Protein AF-A0A7S0TI27-F1 (afdb_monomer)

pLDDT: mean 73.6, std 23.83, range [26.62, 98.56]

Sequence (151 aa):
LWSSGNKSPTYAQQSPVTPSSSVTPSPTPPFLPFSPSEIVDGKVVEVKEYPKDTPDHEIRFVGGVFVVDSPMMGEYRADVSCGEFYQDLRRTMKAIGTASVNSTATKRLMLLEAKFKMYLLLNEEKEYLAQKINPHRDFYNVRKVDTHIHH

Radius of gyration: 28.88 Å; Cα contacts (8 Å, |Δi|>4): 55; chains: 1; bounding box: 53×48×88 Å

Solvent-accessible surface area (backbone atoms only — not comparable to full-atom values): 10263 Å² total; per-residue (Å²): 136,89,82,86,78,87,74,76,82,80,74,80,80,75,75,86,80,78,85,83,89,74,90,71,81,75,80,78,74,80,83,70,80,84,62,96,60,78,67,64,88,89,41,86,73,73,91,81,77,72,84,90,82,52,97,71,48,52,78,44,79,57,96,86,39,71,31,42,36,29,92,88,77,44,78,45,61,72,92,72,50,74,70,54,52,53,51,52,49,52,52,51,51,53,51,66,68,32,65,70,52,48,56,52,50,52,54,52,51,52,50,52,51,52,53,49,53,52,48,45,78,76,37,49,68,59,53,53,54,57,49,64,77,40,72,74,71,36,90,79,67,50,91,80,80,86,91,80,83,88,133

Secondary structure (DSSP, 8-state):
-------------PPPPP-------PPPPP-----SS--BTTB--------S--TT-EEEEETTEEEEEETTTEEE--SS-HHHHHHHHHHHHHHHT-HHHHHHHHHHHHHHHHHHHHHHHHHHHHHHHHHHH-TTSSTTTS----S----

InterPro domains:
  IPR006329 AMP deaminase [PF19326] (82-151)
  IPR006329 AMP deaminase [PTHR11359] (47-151)
  IPR032466 Metal-dependent hydrolase [SSF51556] (76-151)

Nearest PDB structures (foldseek):
  6u8t-assembly2_C  TM=3.606E-01  e=8.172E+00  Pasteurella multocida subsp. multocida str. Pm70
  6u8t-assembly1_B  TM=2.826E-01  e=8.717E+00  Pasteurella multocida subsp. multocida str. Pm70

Structure (mmCIF, N/CA/C/O backbone):
data_AF-A0A7S0TI27-F1
#
_entry.id   AF-A0A7S0TI27-F1
#
loop_
_atom_site.group_PDB
_atom_site.id
_atom_site.type_symbol
_atom_site.label_atom_id
_atom_site.label_alt_id
_atom_site.label_comp_id
_atom_site.label_asym_id
_atom_site.label_entity_id
_atom_site.label_seq_id
_atom_site.pdbx_PDB_ins_code
_atom_site.Cartn_x
_atom_site.Cartn_y
_atom_site.Cartn_z
_atom_site.occupancy
_atom_site.B_iso_or_equiv
_atom_site.auth_seq_id
_atom_site.auth_comp_id
_atom_site.auth_asym_id
_atom_site.auth_atom_id
_atom_site.pdbx_PDB_model_num
ATOM 1 N N . LEU A 1 1 ? -11.038 -18.419 54.299 1.00 38.88 1 LEU A N 1
ATOM 2 C CA . LEU A 1 1 ? -10.096 -17.529 55.009 1.00 38.88 1 LEU A CA 1
ATOM 3 C C . LEU A 1 1 ? -9.133 -16.938 53.992 1.00 38.88 1 LEU A C 1
ATOM 5 O O . LEU A 1 1 ? -8.588 -17.657 53.171 1.00 38.88 1 LEU A O 1
ATOM 9 N N . TRP A 1 2 ? -9.085 -15.616 54.021 1.00 26.62 2 TRP A N 1
ATOM 10 C CA . TRP A 1 2 ? -8.441 -14.635 53.150 1.00 26.62 2 TRP A CA 1
ATOM 11 C C . TRP A 1 2 ? -6.926 -14.851 52.949 1.00 26.62 2 TRP A C 1
ATOM 13 O O . TRP A 1 2 ? -6.226 -15.085 53.927 1.00 26.62 2 TRP A O 1
ATOM 23 N N . SER A 1 3 ? -6.408 -14.668 51.727 1.00 33.84 3 SER A N 1
ATOM 24 C CA . SER A 1 3 ? -5.254 -13.775 51.499 1.00 33.84 3 SER A CA 1
ATOM 25 C C . SER A 1 3 ? -5.140 -13.348 50.037 1.00 33.84 3 SER A C 1
ATOM 27 O O . SER A 1 3 ? -4.559 -14.023 49.192 1.00 33.84 3 SER A O 1
ATOM 29 N N . SER A 1 4 ? -5.745 -12.196 49.760 1.00 43.34 4 SER A N 1
ATOM 30 C CA . SER A 1 4 ? -5.563 -11.378 48.567 1.00 43.34 4 SER A CA 1
ATOM 31 C C . SER A 1 4 ? -4.159 -10.761 48.547 1.00 43.34 4 SER A C 1
ATOM 33 O O . SER A 1 4 ? -3.859 -9.872 49.344 1.00 43.34 4 SER A O 1
ATOM 35 N N . GLY A 1 5 ? -3.318 -11.186 47.607 1.00 32.84 5 GLY A N 1
ATOM 36 C CA . GLY A 1 5 ? -2.089 -10.485 47.246 1.00 32.84 5 GLY A CA 1
ATOM 37 C C . GLY A 1 5 ? -2.306 -9.667 45.978 1.00 32.84 5 GLY A C 1
ATOM 38 O O . GLY A 1 5 ? -2.086 -10.175 44.882 1.00 32.84 5 GLY A O 1
ATOM 39 N N . ASN A 1 6 ? -2.743 -8.414 46.126 1.00 38.03 6 ASN A N 1
ATOM 40 C CA . ASN A 1 6 ? -2.720 -7.418 45.054 1.00 38.03 6 ASN A CA 1
ATOM 41 C C . ASN A 1 6 ? -1.280 -7.275 44.541 1.00 38.03 6 ASN A C 1
ATOM 43 O O . ASN A 1 6 ? -0.430 -6.714 45.231 1.00 38.03 6 ASN A O 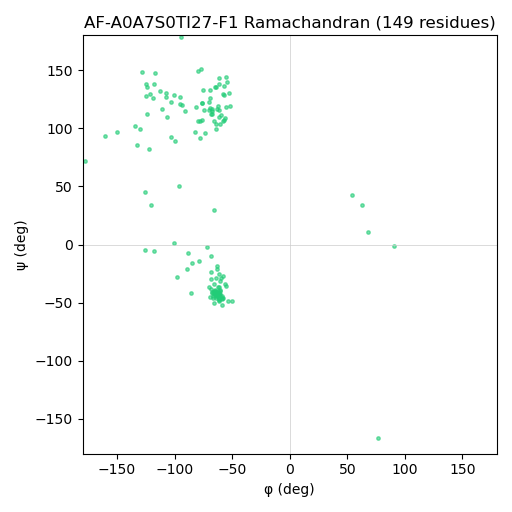1
ATOM 47 N N . LYS A 1 7 ? -1.001 -7.758 43.330 1.00 38.94 7 LYS A N 1
ATOM 48 C CA . LYS A 1 7 ? 0.183 -7.345 42.576 1.00 38.94 7 LYS A CA 1
ATOM 49 C C . LYS A 1 7 ? -0.273 -6.375 41.498 1.00 38.94 7 LYS A C 1
ATOM 51 O O . LYS A 1 7 ? -0.694 -6.780 40.421 1.00 38.94 7 LYS A O 1
ATOM 56 N N . SER A 1 8 ? -0.226 -5.090 41.829 1.00 39.22 8 SER A N 1
ATOM 57 C CA . SER A 1 8 ? -0.299 -4.009 40.850 1.00 39.22 8 SER A CA 1
ATOM 58 C C . SER A 1 8 ? 0.837 -4.188 39.832 1.00 39.22 8 SER A C 1
ATOM 60 O O . SER A 1 8 ? 1.961 -4.478 40.253 1.00 39.22 8 SER A O 1
ATOM 62 N N . PRO A 1 9 ? 0.607 -4.027 38.520 1.00 40.06 9 PRO A N 1
ATOM 63 C CA . PRO A 1 9 ? 1.698 -4.034 37.560 1.00 40.06 9 PRO A CA 1
ATOM 64 C C . PRO A 1 9 ? 2.522 -2.756 37.744 1.00 40.06 9 PRO A C 1
ATOM 66 O O . PRO A 1 9 ? 2.029 -1.642 37.571 1.00 40.06 9 PRO A O 1
ATOM 69 N N . THR A 1 10 ? 3.782 -2.918 38.139 1.00 35.75 10 THR A N 1
ATOM 70 C CA . THR A 1 10 ? 4.756 -1.833 38.246 1.00 35.75 10 THR A CA 1
ATOM 71 C C . THR A 1 10 ? 5.034 -1.291 36.845 1.00 35.75 10 THR A C 1
ATOM 73 O O . THR A 1 10 ? 5.697 -1.942 36.041 1.00 35.75 10 THR A O 1
ATOM 76 N N . TYR A 1 11 ? 4.510 -0.107 36.528 1.00 35.16 11 TYR A N 1
ATOM 77 C CA . TYR A 1 11 ? 4.901 0.633 35.331 1.00 35.16 11 TYR A CA 1
ATOM 78 C C . TYR A 1 11 ? 6.356 1.073 35.519 1.00 35.16 11 TYR A C 1
ATOM 80 O O . TYR A 1 11 ? 6.660 1.830 36.444 1.00 35.16 11 TYR A O 1
ATOM 88 N N . ALA A 1 12 ? 7.269 0.565 34.691 1.00 40.12 12 ALA A N 1
ATOM 89 C CA . ALA A 1 12 ? 8.645 1.039 34.674 1.00 40.12 12 ALA A CA 1
ATOM 90 C C . ALA A 1 12 ? 8.631 2.529 34.302 1.00 40.12 12 ALA A C 1
ATOM 92 O O . ALA A 1 12 ? 8.304 2.894 33.172 1.00 40.12 12 ALA A O 1
ATOM 93 N N . GLN A 1 13 ? 8.938 3.397 35.267 1.00 34.19 13 GLN A N 1
ATOM 94 C CA . GLN A 1 13 ? 9.154 4.815 35.014 1.00 34.19 13 GLN A CA 1
ATOM 95 C C . GLN A 1 13 ? 10.381 4.954 34.106 1.00 34.19 13 GLN A C 1
ATOM 97 O O . GLN A 1 13 ? 11.513 4.778 34.548 1.00 34.19 13 GLN A O 1
ATOM 102 N N . GLN A 1 14 ? 10.154 5.234 32.823 1.00 38.12 14 GLN A N 1
ATOM 103 C CA . GLN A 1 14 ? 11.207 5.715 31.936 1.00 38.12 14 GLN A CA 1
ATOM 104 C C . GLN A 1 14 ? 11.565 7.141 32.362 1.00 38.12 14 GLN A C 1
ATOM 106 O O . GLN A 1 14 ? 10.698 8.014 32.432 1.00 38.12 14 GLN A O 1
ATOM 111 N N . SER A 1 15 ? 12.838 7.360 32.679 1.00 35.22 15 SER A N 1
ATOM 112 C CA . SER A 1 15 ? 13.399 8.678 32.969 1.00 35.22 15 SER A CA 1
ATOM 113 C C . SER A 1 15 ? 13.142 9.648 31.805 1.00 35.22 15 SER A C 1
ATOM 115 O O . SER A 1 15 ? 13.207 9.229 30.646 1.00 35.22 15 SER A O 1
ATOM 117 N N . PRO A 1 16 ? 12.884 10.943 32.065 1.00 36.94 16 PRO A N 1
ATOM 118 C CA . PRO A 1 16 ? 12.649 11.914 31.005 1.00 36.94 16 PRO A CA 1
ATOM 119 C C . PRO A 1 16 ? 13.935 12.134 30.198 1.00 36.94 16 PRO A C 1
ATOM 121 O O . PRO A 1 16 ? 14.940 12.612 30.722 1.00 36.94 16 PRO A O 1
ATOM 124 N N . VAL A 1 17 ? 13.899 11.785 28.913 1.00 46.94 17 VAL A N 1
ATOM 125 C CA . VAL A 1 17 ? 14.938 12.145 27.943 1.00 46.94 17 VAL A CA 1
ATOM 126 C C . VAL A 1 17 ? 14.876 13.650 27.682 1.00 46.94 17 VAL A C 1
ATOM 128 O O . VAL A 1 17 ? 13.869 14.179 27.215 1.00 46.94 17 VAL A O 1
ATOM 131 N N . THR A 1 18 ? 15.956 14.352 28.015 1.00 40.28 18 THR A N 1
ATOM 132 C CA . THR A 1 18 ? 16.166 15.762 27.679 1.00 40.28 18 THR A CA 1
ATOM 133 C C . THR A 1 18 ? 16.265 15.940 26.157 1.00 40.28 18 THR A C 1
ATOM 135 O O . THR A 1 18 ? 16.969 15.171 25.499 1.00 40.28 18 THR A O 1
ATOM 138 N N . PRO A 1 19 ? 15.610 16.951 25.556 1.00 35.69 19 PRO A N 1
ATOM 139 C CA . PRO A 1 19 ? 15.746 17.212 24.131 1.00 35.69 19 PRO A CA 1
ATOM 140 C C . PRO A 1 19 ? 17.050 17.980 23.879 1.00 35.69 19 PRO A C 1
ATOM 142 O O . PRO A 1 19 ? 17.141 19.171 24.172 1.00 35.69 19 PRO A O 1
ATOM 145 N N . SER A 1 20 ? 18.075 17.320 23.332 1.00 35.91 20 SER A N 1
ATOM 146 C CA . SER A 1 20 ? 19.238 18.032 22.794 1.00 35.91 20 SER A CA 1
ATOM 147 C C . SER A 1 20 ? 18.868 18.656 21.448 1.00 35.91 20 SER A C 1
ATOM 149 O O . SER A 1 20 ? 18.701 17.974 20.436 1.00 35.91 20 SER A O 1
ATOM 151 N N . SER A 1 21 ? 18.720 19.972 21.447 1.00 42.38 21 SER A N 1
ATOM 152 C CA . SER A 1 21 ? 18.501 20.808 20.275 1.00 42.38 21 SER A CA 1
ATOM 153 C C . SER A 1 21 ? 19.805 21.041 19.503 1.00 42.38 21 SER A C 1
ATOM 155 O O . SER A 1 21 ? 20.620 21.850 19.939 1.00 42.38 21 SER A O 1
ATOM 157 N N . SER A 1 22 ? 19.962 20.383 18.350 1.00 38.38 22 SER A N 1
ATOM 158 C CA . SER A 1 22 ? 20.713 20.878 17.176 1.00 38.38 22 SER A CA 1
ATOM 159 C C . SER A 1 22 ? 20.645 19.871 16.014 1.00 38.38 22 SER A C 1
ATOM 161 O O . SER A 1 22 ? 21.620 19.209 15.672 1.00 38.38 22 SER A O 1
ATOM 163 N N . VAL A 1 23 ? 19.479 19.744 15.370 1.00 41.47 23 VAL A N 1
ATOM 164 C CA . VAL A 1 23 ? 19.390 19.040 14.078 1.00 41.47 23 VAL A CA 1
ATOM 165 C C . VAL A 1 23 ? 19.911 19.985 12.998 1.00 41.47 23 VAL A C 1
ATOM 167 O O . VAL A 1 23 ? 19.172 20.806 12.459 1.00 41.47 23 VAL A O 1
ATOM 170 N N . THR A 1 24 ? 21.205 19.911 12.704 1.00 41.53 24 THR A N 1
ATOM 171 C CA . THR A 1 24 ? 21.745 20.422 11.444 1.00 41.53 24 THR A CA 1
ATOM 172 C C . THR A 1 24 ? 21.249 19.513 10.313 1.00 41.53 24 THR A C 1
ATOM 174 O O . THR A 1 24 ? 21.414 18.294 10.402 1.00 41.53 24 THR A O 1
ATOM 177 N N . PRO A 1 25 ? 20.615 20.041 9.250 1.00 39.28 25 PRO A N 1
ATOM 178 C CA . PRO A 1 25 ? 20.245 19.213 8.114 1.00 39.28 25 PRO A CA 1
ATOM 179 C C . PRO A 1 25 ? 21.526 18.755 7.411 1.00 39.28 25 PRO A C 1
ATOM 181 O O . PRO A 1 25 ? 22.262 19.561 6.842 1.00 39.28 25 PRO A O 1
ATOM 184 N N . SER A 1 26 ? 21.799 17.452 7.491 1.00 44.19 26 SER A N 1
ATOM 185 C CA . SER A 1 26 ? 22.808 16.786 6.667 1.00 44.19 26 SER A CA 1
ATOM 186 C C . SER A 1 26 ? 22.533 17.115 5.192 1.00 44.19 26 SER A C 1
ATOM 188 O O . SER A 1 26 ? 21.378 16.995 4.768 1.00 44.19 26 SER A O 1
ATOM 190 N N . PRO A 1 27 ? 23.530 17.561 4.407 1.00 44.78 27 PRO A N 1
ATOM 191 C CA . PRO A 1 27 ? 23.318 17.866 3.003 1.00 44.78 27 PRO A CA 1
ATOM 192 C C . PRO A 1 27 ? 22.929 16.582 2.271 1.00 44.78 27 PRO A C 1
ATOM 194 O O . PRO A 1 27 ? 23.703 15.627 2.211 1.00 44.78 27 PRO A O 1
ATOM 197 N N . THR A 1 28 ? 21.715 16.557 1.721 1.00 48.69 28 THR A N 1
ATOM 198 C CA . THR A 1 28 ? 21.247 15.468 0.866 1.00 48.69 28 THR A CA 1
ATOM 199 C C . THR A 1 28 ? 22.241 15.313 -0.287 1.00 48.69 28 THR A C 1
ATOM 201 O O . THR A 1 28 ? 22.427 16.275 -1.041 1.00 48.69 28 THR A O 1
ATOM 204 N N . PRO A 1 29 ? 22.915 14.159 -0.438 1.00 43.81 29 PRO A N 1
ATOM 205 C CA . PRO A 1 29 ? 23.834 13.975 -1.547 1.00 43.81 29 PRO A CA 1
ATOM 206 C C . PRO A 1 29 ? 23.055 14.081 -2.867 1.00 43.81 29 PRO A C 1
ATOM 208 O O . PRO A 1 29 ? 21.892 13.663 -2.927 1.00 43.81 29 PRO A O 1
ATOM 211 N N . PRO A 1 30 ? 23.648 14.663 -3.925 1.00 45.97 30 PRO A N 1
ATOM 212 C CA . PRO A 1 30 ? 22.989 14.748 -5.218 1.00 45.97 30 PRO A CA 1
ATOM 213 C C . PRO A 1 30 ? 22.644 13.337 -5.701 1.00 45.97 30 PRO A C 1
ATOM 215 O O . PRO A 1 30 ? 23.495 12.447 -5.700 1.00 45.97 30 PRO A O 1
ATOM 218 N N . PHE A 1 31 ? 21.387 13.137 -6.104 1.00 49.00 31 PHE A N 1
ATOM 219 C CA . PHE A 1 31 ? 20.941 11.898 -6.732 1.00 49.00 31 PHE A CA 1
ATOM 220 C C . PHE A 1 31 ? 21.743 11.686 -8.017 1.00 49.00 31 PHE A C 1
ATOM 222 O O . PHE A 1 31 ? 21.501 12.346 -9.029 1.00 49.00 31 PHE A O 1
ATOM 229 N N . LEU A 1 32 ? 22.708 10.769 -7.973 1.00 45.47 32 LEU A N 1
ATOM 230 C CA . LEU A 1 32 ? 23.315 10.245 -9.185 1.00 45.47 32 LEU A CA 1
ATOM 231 C C . LEU A 1 32 ? 22.256 9.397 -9.905 1.00 45.47 32 LEU A C 1
ATOM 233 O O . LEU A 1 32 ? 21.583 8.591 -9.254 1.00 45.47 32 LEU A O 1
ATOM 237 N N . PRO A 1 33 ? 22.067 9.558 -11.226 1.00 41.19 33 PRO A N 1
ATOM 238 C CA . PRO A 1 33 ? 21.262 8.617 -11.984 1.00 41.19 33 PRO A CA 1
ATOM 239 C C . PRO A 1 33 ? 21.952 7.256 -11.884 1.00 41.19 33 PRO A C 1
ATOM 241 O O . PRO A 1 33 ? 23.107 7.119 -12.288 1.00 41.19 33 PRO A O 1
ATOM 244 N N . PHE A 1 34 ? 21.274 6.258 -11.318 1.00 39.56 34 PHE A N 1
ATOM 245 C CA . PHE A 1 34 ? 21.740 4.879 -11.394 1.00 39.56 34 PHE A CA 1
ATOM 246 C C . PHE A 1 34 ? 21.887 4.518 -12.879 1.00 39.56 34 PHE A C 1
ATOM 248 O O . PHE A 1 34 ? 20.895 4.400 -13.599 1.00 39.56 34 PHE A O 1
ATOM 255 N N . SER A 1 35 ? 23.134 4.427 -13.349 1.00 41.28 35 SER A N 1
ATOM 256 C CA . SER A 1 35 ? 23.458 3.848 -14.652 1.00 41.28 35 SER A CA 1
ATOM 257 C C . SER A 1 35 ? 23.003 2.381 -14.638 1.00 41.28 35 SER A C 1
ATOM 259 O O . SER A 1 35 ? 23.257 1.724 -13.628 1.00 41.28 35 SER A O 1
ATOM 261 N N . PRO A 1 36 ? 22.379 1.836 -15.705 1.00 43.38 36 PRO A N 1
ATOM 262 C CA . PRO A 1 36 ? 21.924 0.435 -15.797 1.00 43.38 36 PRO A CA 1
ATOM 263 C C . PRO A 1 36 ? 23.031 -0.638 -15.791 1.00 43.38 36 PRO A C 1
ATOM 265 O O . PRO A 1 36 ? 22.896 -1.700 -16.389 1.00 43.38 36 PRO A O 1
ATOM 268 N N . SER A 1 37 ? 24.146 -0.365 -15.135 1.00 42.25 37 SER A N 1
ATOM 269 C CA . SER A 1 37 ? 25.287 -1.246 -14.980 1.00 42.25 37 SER A CA 1
ATOM 270 C C . SER A 1 37 ? 25.615 -1.259 -13.495 1.00 42.25 37 SER A C 1
ATOM 272 O O . SER A 1 37 ? 26.220 -0.308 -12.995 1.00 42.25 37 SER A O 1
ATOM 274 N N . GLU A 1 38 ? 25.177 -2.293 -12.780 1.00 42.66 38 GLU A N 1
ATOM 275 C CA . GLU A 1 38 ? 25.681 -2.562 -11.436 1.00 42.66 38 GLU A CA 1
ATOM 276 C C . GLU A 1 38 ? 27.201 -2.731 -11.528 1.00 42.66 38 GLU A C 1
ATOM 278 O O . GLU A 1 38 ? 27.719 -3.706 -12.071 1.00 42.66 38 GLU A O 1
ATOM 283 N N . ILE A 1 39 ? 27.925 -1.716 -11.059 1.00 42.12 39 ILE A N 1
ATOM 284 C CA . ILE A 1 39 ? 29.367 -1.778 -10.870 1.00 42.12 39 ILE A CA 1
ATOM 285 C C . ILE A 1 39 ? 29.582 -2.474 -9.529 1.00 42.12 39 ILE A C 1
ATOM 287 O O . ILE A 1 39 ? 29.526 -1.835 -8.480 1.00 42.12 39 ILE A O 1
ATOM 291 N N . VAL A 1 40 ? 29.837 -3.778 -9.569 1.00 47.50 40 VAL A N 1
ATOM 292 C CA . VAL A 1 40 ? 30.534 -4.474 -8.484 1.00 47.50 40 VAL A CA 1
ATOM 293 C C . VAL A 1 40 ? 32.023 -4.429 -8.844 1.00 47.50 40 VAL A C 1
ATOM 295 O O . VAL A 1 40 ? 32.429 -4.924 -9.893 1.00 47.50 40 VAL A O 1
ATOM 298 N N . ASP A 1 41 ? 32.825 -3.732 -8.036 1.00 42.25 41 ASP A N 1
ATOM 299 C CA . ASP A 1 41 ? 34.292 -3.636 -8.150 1.00 42.25 41 ASP A CA 1
ATOM 300 C C . ASP A 1 41 ? 34.861 -3.189 -9.513 1.00 42.25 41 ASP A C 1
ATOM 302 O O . ASP A 1 41 ? 35.860 -3.713 -10.007 1.00 42.25 41 ASP A O 1
ATOM 306 N N . GLY A 1 42 ? 34.251 -2.183 -10.148 1.00 47.66 42 GLY A N 1
ATOM 307 C CA . GLY A 1 42 ? 34.854 -1.495 -11.301 1.00 47.66 42 GLY A CA 1
ATOM 308 C C . GLY A 1 42 ? 34.978 -2.331 -12.581 1.00 47.66 42 GLY A C 1
ATOM 309 O O . GLY A 1 42 ? 35.622 -1.887 -13.533 1.00 47.66 42 GLY A O 1
ATOM 310 N N . LYS A 1 43 ? 34.360 -3.515 -12.642 1.00 40.72 43 LYS A N 1
ATOM 311 C CA . LYS A 1 43 ? 34.307 -4.354 -13.843 1.00 40.72 43 LYS A CA 1
ATOM 312 C C . LYS A 1 43 ? 32.883 -4.432 -14.377 1.00 40.72 43 LYS A C 1
ATOM 314 O O . LYS A 1 43 ? 31.945 -4.700 -13.637 1.00 40.72 43 LYS A O 1
ATOM 319 N N . VAL A 1 44 ? 32.743 -4.224 -15.687 1.00 44.19 44 VAL A N 1
ATOM 320 C CA . VAL A 1 44 ? 31.516 -4.535 -16.429 1.00 44.19 44 VAL A CA 1
ATOM 321 C C . VAL A 1 44 ? 31.263 -6.031 -16.263 1.00 44.19 44 VAL A C 1
ATOM 323 O O . VAL A 1 44 ? 32.047 -6.847 -16.750 1.00 44.19 44 VAL A O 1
ATOM 326 N N . VAL A 1 45 ? 30.211 -6.391 -15.531 1.00 47.66 45 VAL A N 1
ATOM 327 C CA . VAL A 1 45 ? 29.783 -7.783 -15.409 1.00 47.66 45 VAL A CA 1
ATOM 328 C C . VAL A 1 45 ? 29.126 -8.168 -16.733 1.00 47.66 45 VAL A C 1
ATOM 330 O O . VAL A 1 45 ? 27.958 -7.879 -16.977 1.00 47.66 45 VAL A O 1
ATOM 333 N N . GLU A 1 46 ? 29.894 -8.798 -17.623 1.00 49.81 46 GLU A N 1
ATOM 334 C CA . GLU A 1 46 ? 29.309 -9.665 -18.645 1.00 49.81 46 GLU A CA 1
ATOM 335 C C . GLU A 1 46 ? 28.585 -10.793 -17.909 1.00 49.81 46 GLU A C 1
ATOM 337 O O . GLU A 1 46 ? 29.215 -11.594 -17.214 1.00 49.81 46 GLU A O 1
ATOM 342 N N . VAL A 1 47 ? 27.261 -10.859 -18.043 1.00 52.88 47 VAL A N 1
ATOM 343 C CA . VAL A 1 47 ? 26.486 -12.005 -17.566 1.00 52.88 47 VAL A CA 1
ATOM 344 C C . VAL A 1 47 ? 26.936 -13.223 -18.372 1.00 52.88 47 VAL A C 1
ATOM 346 O O . VAL A 1 47 ? 26.546 -13.405 -19.523 1.00 52.88 47 VAL A O 1
ATOM 349 N N . LYS A 1 48 ? 27.817 -14.031 -17.779 1.00 52.50 48 LYS A N 1
ATOM 350 C CA . LYS A 1 48 ? 28.427 -15.203 -18.417 1.00 52.50 48 LYS A CA 1
ATOM 351 C C . LYS A 1 48 ? 28.137 -16.500 -17.667 1.00 52.50 48 LYS A C 1
ATOM 353 O O . LYS A 1 48 ? 28.961 -17.404 -17.663 1.00 52.50 48 LYS A O 1
ATOM 358 N N . GLU A 1 49 ? 26.958 -16.616 -17.067 1.00 57.34 49 GLU A N 1
ATOM 359 C CA . GLU A 1 49 ? 26.378 -17.926 -16.768 1.00 57.34 49 GLU A CA 1
ATOM 360 C C . GLU A 1 49 ? 24.907 -17.940 -17.171 1.00 57.34 49 GLU A C 1
ATOM 362 O O . GLU A 1 49 ? 24.034 -17.384 -16.510 1.00 57.34 49 GLU A O 1
ATOM 367 N N . TYR A 1 50 ? 24.673 -18.569 -18.317 1.00 56.78 50 TYR A N 1
ATOM 368 C CA . TYR A 1 50 ? 23.359 -18.933 -18.818 1.00 56.78 50 TYR A CA 1
ATOM 369 C C . TYR A 1 50 ? 22.896 -20.210 -18.095 1.00 56.78 50 TYR A C 1
ATOM 371 O O . TYR A 1 50 ? 23.748 -21.034 -17.739 1.00 56.78 50 TYR A O 1
ATOM 379 N N . PRO A 1 51 ? 21.583 -20.420 -17.884 1.00 61.81 51 PRO A N 1
ATOM 380 C CA . PRO A 1 51 ? 21.067 -21.718 -17.460 1.00 61.81 51 PRO A CA 1
ATOM 381 C C . PRO A 1 51 ? 21.598 -22.788 -18.423 1.00 61.81 51 PRO A C 1
ATOM 383 O O . PRO A 1 51 ? 21.377 -22.698 -19.627 1.00 61.81 51 PRO A O 1
ATOM 386 N N . LYS A 1 52 ? 22.366 -23.758 -17.916 1.00 57.66 52 LYS A N 1
ATOM 387 C CA . LYS A 1 52 ? 23.157 -24.687 -18.749 1.00 57.66 52 LYS A CA 1
ATOM 388 C C . LYS A 1 52 ? 22.308 -25.727 -19.505 1.00 57.66 52 LYS A C 1
ATOM 390 O O . LYS A 1 52 ? 22.860 -26.466 -20.310 1.00 57.66 52 LYS A O 1
ATOM 395 N N . ASP A 1 53 ? 20.985 -25.731 -19.318 1.00 60.84 53 ASP A N 1
ATOM 396 C CA . ASP A 1 53 ? 20.099 -26.835 -19.707 1.00 60.84 53 ASP A CA 1
ATOM 397 C C . ASP A 1 53 ? 18.921 -26.414 -20.615 1.00 60.84 53 ASP A C 1
ATOM 399 O O . ASP A 1 53 ? 17.787 -26.843 -20.407 1.00 60.84 53 ASP A O 1
ATOM 403 N N . THR A 1 54 ? 19.152 -25.594 -21.648 1.00 61.25 54 THR A N 1
ATOM 404 C CA . THR A 1 54 ? 18.154 -25.387 -22.723 1.00 61.25 54 THR A CA 1
ATOM 405 C C . THR A 1 54 ? 18.794 -25.485 -24.112 1.00 61.25 54 THR A C 1
ATOM 407 O O . THR A 1 54 ? 19.159 -24.455 -24.676 1.00 61.25 54 THR A O 1
ATOM 410 N N . PRO A 1 55 ? 18.935 -26.696 -24.690 1.00 65.06 55 PRO A N 1
ATOM 411 C CA . PRO A 1 55 ? 19.597 -26.887 -25.986 1.00 65.06 55 PRO A CA 1
ATOM 412 C C . PRO A 1 55 ? 18.872 -26.199 -27.154 1.00 65.06 55 PRO A C 1
ATOM 414 O O . PRO A 1 55 ? 19.501 -25.902 -28.164 1.00 65.06 55 PRO A O 1
ATOM 417 N N . ASP A 1 56 ? 17.578 -25.907 -26.994 1.00 70.94 56 ASP A N 1
ATOM 418 C CA . ASP A 1 56 ? 16.729 -25.379 -28.066 1.00 70.94 56 ASP A CA 1
ATOM 419 C C . ASP A 1 56 ? 16.504 -23.860 -27.999 1.00 70.94 56 ASP A C 1
ATOM 421 O O . ASP A 1 56 ? 15.744 -23.339 -28.805 1.00 70.94 56 ASP A O 1
ATOM 425 N N . HIS A 1 57 ? 17.093 -23.140 -27.038 1.00 74.75 57 HIS A N 1
ATOM 426 C CA . HIS A 1 57 ? 16.823 -21.708 -26.842 1.00 74.75 57 HIS A CA 1
ATOM 427 C C . HIS A 1 57 ? 18.112 -20.891 -26.879 1.00 74.75 57 HIS A C 1
ATOM 429 O O . HIS A 1 57 ? 19.049 -21.169 -26.128 1.00 74.75 57 HIS A O 1
ATOM 435 N N . GLU A 1 58 ? 18.145 -19.848 -27.710 1.00 78.62 58 GLU A N 1
ATOM 436 C CA . GLU A 1 58 ? 19.244 -18.884 -27.729 1.00 78.62 58 GLU A CA 1
ATOM 437 C C . GLU A 1 58 ? 18.894 -17.704 -26.817 1.00 78.62 58 GLU A C 1
ATOM 439 O O . GLU A 1 58 ? 17.900 -17.010 -27.019 1.00 78.62 58 GLU A O 1
ATOM 444 N N . ILE A 1 59 ? 19.710 -17.465 -25.791 1.00 80.50 59 ILE A N 1
ATOM 445 C CA . ILE A 1 59 ? 19.518 -16.347 -24.864 1.00 80.50 59 ILE A CA 1
ATOM 446 C C . ILE A 1 59 ? 20.524 -15.254 -25.217 1.00 80.50 59 ILE A C 1
ATOM 448 O O . ILE A 1 59 ? 21.733 -15.473 -25.176 1.00 80.50 59 ILE A O 1
ATOM 452 N N . ARG A 1 60 ? 20.028 -14.053 -25.514 1.00 81.88 60 ARG A N 1
ATOM 453 C CA . ARG A 1 60 ? 20.842 -12.864 -25.794 1.00 81.88 60 ARG A CA 1
ATOM 454 C C . ARG A 1 60 ? 20.578 -11.789 -24.754 1.00 81.88 60 ARG A C 1
ATOM 456 O O . ARG A 1 60 ? 19.461 -11.636 -24.268 1.00 81.88 60 ARG A O 1
ATOM 463 N N . PHE A 1 61 ? 21.598 -11.003 -24.437 1.00 79.88 61 PHE A N 1
ATOM 464 C CA . PHE A 1 61 ? 21.461 -9.848 -23.557 1.00 79.88 61 PHE A CA 1
ATOM 465 C C . PHE A 1 61 ? 21.545 -8.565 -24.379 1.00 79.88 61 PHE A C 1
ATOM 467 O O . PHE A 1 61 ? 22.603 -8.219 -24.902 1.00 79.88 61 PHE A O 1
ATOM 474 N N . VAL A 1 62 ? 20.419 -7.863 -24.520 1.00 81.00 62 VAL A N 1
ATOM 475 C CA . VAL A 1 62 ? 20.314 -6.674 -25.374 1.00 81.00 62 VAL A CA 1
ATOM 476 C C . VAL A 1 62 ? 19.811 -5.505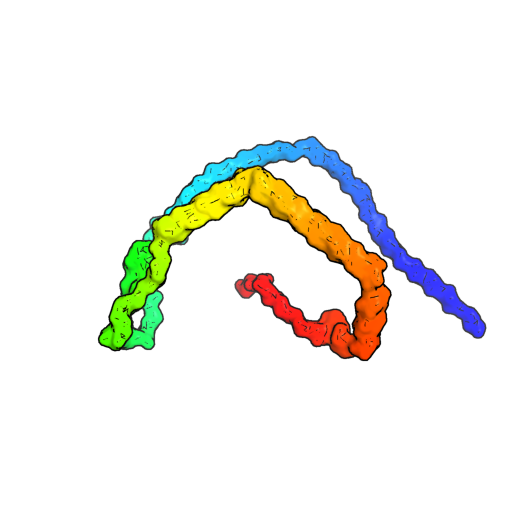 -24.539 1.00 81.00 62 VAL A C 1
ATOM 478 O O . VAL A 1 62 ? 18.669 -5.484 -24.087 1.00 81.00 62 VAL A O 1
ATOM 481 N N . GLY A 1 63 ? 20.673 -4.506 -24.330 1.00 74.38 63 GLY A N 1
ATOM 482 C CA . GLY A 1 63 ? 20.294 -3.259 -23.659 1.00 74.38 63 GLY A CA 1
ATOM 483 C C . GLY A 1 63 ? 19.838 -3.429 -22.206 1.00 74.38 63 GLY A C 1
ATOM 484 O O . GLY A 1 63 ? 18.946 -2.704 -21.771 1.00 74.38 63 GLY A O 1
ATOM 485 N N . GLY A 1 64 ? 20.416 -4.382 -21.467 1.00 76.00 64 GLY A N 1
ATOM 486 C CA . GLY A 1 64 ? 20.064 -4.622 -20.062 1.00 76.00 64 GLY A CA 1
ATOM 487 C C . GLY A 1 64 ? 18.944 -5.646 -19.844 1.00 76.00 64 GLY A C 1
ATOM 488 O O . GLY A 1 64 ? 18.588 -5.912 -18.700 1.00 76.00 64 GLY A O 1
ATOM 489 N N . VAL A 1 65 ? 18.373 -6.207 -20.915 1.00 82.44 65 VAL A N 1
ATOM 490 C CA . VAL A 1 65 ? 17.232 -7.131 -20.865 1.00 82.44 65 VAL A CA 1
ATOM 491 C C . VAL A 1 65 ? 17.590 -8.432 -21.579 1.00 82.44 65 VAL A C 1
ATOM 493 O O . VAL A 1 65 ? 18.209 -8.415 -22.646 1.00 82.44 65 VAL A O 1
ATOM 496 N N . PHE A 1 66 ? 17.195 -9.561 -20.992 1.00 82.88 66 PHE A N 1
ATOM 497 C CA . PHE A 1 66 ? 17.317 -10.861 -21.643 1.00 82.88 66 PHE A CA 1
ATOM 498 C C . PHE A 1 66 ? 16.245 -11.028 -22.715 1.00 82.88 66 PHE A C 1
ATOM 500 O O . PHE A 1 66 ? 15.064 -10.762 -22.489 1.00 82.88 66 PHE A O 1
ATOM 507 N N . VAL A 1 67 ? 16.682 -11.488 -23.877 1.00 83.88 67 VAL A N 1
ATOM 508 C CA . VAL A 1 67 ? 15.849 -11.826 -25.023 1.00 83.88 67 VAL A CA 1
ATOM 509 C C . VAL A 1 67 ? 16.067 -13.304 -25.302 1.00 83.88 67 VAL A C 1
ATOM 511 O O . VAL A 1 67 ? 17.212 -13.741 -25.416 1.00 83.88 67 VAL A O 1
ATOM 514 N N . VAL A 1 68 ? 14.983 -14.071 -25.353 1.00 85.88 68 VAL A N 1
ATOM 515 C CA . VAL A 1 68 ? 15.029 -15.523 -25.546 1.00 85.88 68 VAL A CA 1
ATOM 516 C C . VAL A 1 68 ? 14.469 -15.826 -26.923 1.00 85.88 68 VAL A C 1
ATOM 518 O O . VAL A 1 68 ? 13.301 -15.557 -27.173 1.00 85.88 68 VAL A O 1
ATOM 521 N N . ASP A 1 69 ? 15.285 -16.377 -27.808 1.00 82.00 69 ASP A N 1
ATOM 522 C CA . ASP A 1 69 ? 14.845 -16.855 -29.112 1.00 82.00 69 ASP A CA 1
ATOM 523 C C . ASP A 1 69 ? 14.549 -18.356 -29.035 1.00 82.00 69 ASP A C 1
ATOM 525 O O . ASP A 1 69 ? 15.370 -19.144 -28.552 1.00 82.00 69 ASP A O 1
ATOM 529 N N . SER A 1 70 ? 13.350 -18.745 -29.464 1.00 82.06 70 SER A N 1
ATOM 530 C CA . SER A 1 70 ? 12.908 -20.135 -29.521 1.00 82.06 70 SER A CA 1
ATOM 531 C C . SER A 1 70 ? 12.531 -20.490 -30.958 1.00 82.06 70 SER A C 1
ATOM 533 O O . SER A 1 70 ? 11.674 -19.822 -31.543 1.00 82.06 70 SER A O 1
ATOM 535 N N . PRO A 1 71 ? 13.042 -21.594 -31.525 1.00 76.94 71 PRO A N 1
ATOM 536 C CA . PRO A 1 71 ? 12.728 -22.002 -32.890 1.00 76.94 71 PRO A CA 1
ATOM 537 C C . PRO A 1 71 ? 11.241 -22.338 -33.086 1.00 76.94 71 PRO A C 1
ATOM 539 O O . PRO A 1 71 ? 10.769 -22.355 -34.220 1.00 76.94 71 PRO A O 1
ATOM 542 N N . MET A 1 72 ? 10.488 -22.598 -32.006 1.00 74.44 72 MET A N 1
ATOM 543 C CA . MET A 1 72 ? 9.050 -22.895 -32.071 1.00 74.44 72 MET A CA 1
ATOM 544 C C . MET A 1 72 ? 8.142 -21.692 -31.782 1.00 74.44 72 MET A C 1
ATOM 546 O O . MET A 1 72 ? 7.008 -21.674 -32.253 1.00 74.44 72 MET A O 1
ATOM 550 N N . MET A 1 73 ? 8.605 -20.718 -30.992 1.00 73.69 73 MET A N 1
ATOM 551 C CA . MET A 1 73 ? 7.782 -19.606 -30.479 1.00 73.69 73 MET A CA 1
ATOM 552 C C . MET A 1 73 ? 8.259 -18.222 -30.949 1.00 73.69 73 MET A C 1
ATOM 554 O O . MET A 1 73 ? 7.570 -17.232 -30.711 1.00 73.69 73 MET A O 1
ATOM 558 N N . GLY A 1 74 ? 9.394 -18.152 -31.649 1.00 79.38 74 GLY A N 1
ATOM 559 C CA . GLY A 1 74 ? 10.030 -16.910 -32.077 1.00 79.38 74 GLY A CA 1
ATOM 560 C C . GLY A 1 74 ? 10.763 -16.186 -30.947 1.00 79.38 74 GLY A C 1
ATOM 561 O O . GLY A 1 74 ? 11.001 -16.738 -29.870 1.00 79.38 74 GLY A O 1
ATOM 562 N N . GLU A 1 75 ? 11.114 -14.927 -31.208 1.00 81.38 75 GLU A N 1
ATOM 563 C CA . GLU A 1 75 ? 11.815 -14.062 -30.262 1.00 81.38 75 GLU A CA 1
ATOM 564 C C . GLU A 1 75 ? 10.866 -13.586 -29.151 1.00 81.38 75 GLU A C 1
ATOM 566 O O . GLU A 1 75 ? 9.919 -12.835 -29.391 1.00 81.38 75 GLU A O 1
ATOM 571 N N . TYR A 1 76 ? 11.147 -13.989 -27.914 1.00 82.31 76 TYR A N 1
ATOM 572 C CA . TYR A 1 76 ? 10.497 -13.472 -26.719 1.00 82.31 76 TYR A CA 1
ATOM 573 C C . TYR A 1 76 ? 11.328 -12.347 -26.105 1.00 82.31 76 TYR A C 1
ATOM 575 O O . TYR A 1 76 ? 12.477 -12.531 -25.684 1.00 82.31 76 TYR A O 1
ATOM 583 N N . ARG A 1 77 ? 10.713 -11.170 -26.003 1.00 78.81 77 ARG A N 1
ATOM 584 C CA . ARG A 1 77 ? 11.286 -9.973 -25.390 1.00 78.81 77 ARG A CA 1
ATOM 585 C C . ARG A 1 77 ? 10.314 -9.424 -24.353 1.00 78.81 77 ARG A C 1
ATOM 587 O O . ARG A 1 77 ? 9.107 -9.525 -24.527 1.00 78.81 77 ARG A O 1
ATOM 594 N N . ALA A 1 78 ? 10.838 -8.807 -23.294 1.00 78.38 78 ALA A N 1
ATOM 595 C CA . ALA A 1 78 ? 10.003 -8.026 -22.389 1.00 78.38 78 ALA A CA 1
ATOM 596 C C . ALA A 1 78 ? 9.264 -6.919 -23.164 1.00 78.38 78 ALA A C 1
ATOM 598 O O . ALA A 1 78 ? 9.899 -6.142 -23.881 1.00 78.38 78 ALA A O 1
ATOM 599 N N . ASP A 1 79 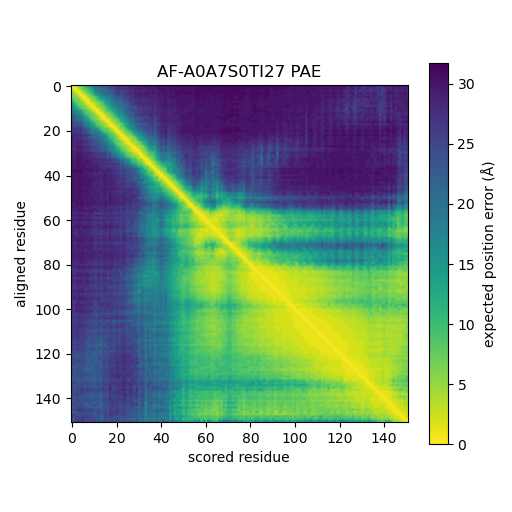? 7.946 -6.837 -22.981 1.00 77.88 79 ASP A N 1
ATOM 600 C CA . ASP A 1 79 ? 7.077 -5.924 -23.735 1.00 77.88 79 ASP A CA 1
ATOM 601 C C . ASP A 1 79 ? 7.415 -4.440 -23.527 1.00 77.88 79 ASP A C 1
ATOM 603 O O . ASP A 1 79 ? 7.139 -3.610 -24.389 1.00 77.88 79 ASP A O 1
ATOM 607 N N . VAL A 1 80 ? 8.017 -4.094 -22.385 1.00 83.44 80 VAL A N 1
ATOM 608 C CA . VAL A 1 80 ? 8.297 -2.707 -21.999 1.00 83.44 80 VAL A CA 1
ATOM 609 C C . VAL A 1 80 ? 9.786 -2.415 -22.105 1.00 83.44 80 VAL A C 1
ATOM 611 O O . VAL A 1 80 ? 10.625 -3.099 -21.512 1.00 83.44 80 VAL A O 1
ATOM 614 N N . SER A 1 81 ? 10.125 -1.348 -22.826 1.00 85.75 81 SER A N 1
ATOM 615 C CA . SER A 1 81 ? 11.504 -0.883 -22.912 1.00 85.75 81 SER A CA 1
ATOM 616 C C . SER A 1 81 ? 11.932 -0.123 -21.650 1.00 85.75 81 SER A C 1
ATOM 618 O O . SER A 1 81 ? 11.150 0.568 -20.995 1.00 85.75 81 SER A O 1
ATOM 620 N N . CYS A 1 82 ? 13.230 -0.169 -21.345 1.00 85.75 82 CYS A N 1
ATOM 621 C CA . CYS A 1 82 ? 13.822 0.600 -20.246 1.00 85.75 82 CYS A CA 1
ATOM 622 C C . CYS A 1 82 ? 13.542 2.118 -20.374 1.00 85.75 82 CYS A C 1
ATOM 624 O O . CYS A 1 82 ? 13.274 2.811 -19.392 1.00 85.75 82 CYS A O 1
ATOM 626 N N . GLY A 1 83 ? 13.524 2.640 -21.607 1.00 88.38 83 GLY A N 1
ATOM 627 C CA . GLY A 1 83 ? 13.210 4.043 -21.881 1.00 88.38 83 GLY A CA 1
ATOM 628 C C . GLY A 1 83 ? 11.771 4.430 -21.528 1.00 88.38 83 GLY A C 1
ATOM 629 O O . GLY A 1 83 ? 11.558 5.501 -20.955 1.00 88.38 83 GLY A O 1
ATOM 630 N N . GLU A 1 84 ? 10.795 3.573 -21.834 1.00 90.69 84 GLU A N 1
ATOM 631 C CA . GLU A 1 84 ? 9.386 3.777 -21.469 1.00 90.69 84 GLU A CA 1
ATOM 632 C C . GLU A 1 84 ? 9.196 3.716 -19.956 1.00 90.69 84 GLU A C 1
ATOM 634 O O . GLU A 1 84 ? 8.596 4.624 -19.380 1.00 90.69 84 GLU A O 1
ATOM 639 N N . PHE A 1 85 ? 9.827 2.740 -19.295 1.00 91.19 85 PHE A N 1
ATOM 640 C CA . PHE A 1 85 ? 9.823 2.644 -17.838 1.00 91.19 85 PHE A CA 1
ATOM 641 C C . PHE A 1 85 ? 10.293 3.947 -17.171 1.00 91.19 85 PHE A C 1
ATOM 643 O O . PHE A 1 85 ? 9.613 4.486 -16.297 1.00 91.19 85 PHE A O 1
ATOM 650 N N . TYR A 1 86 ? 11.415 4.528 -17.612 1.00 94.12 86 TYR A N 1
ATOM 651 C CA . TYR A 1 86 ? 11.898 5.796 -17.050 1.00 94.12 86 TYR A CA 1
ATOM 652 C C . TYR A 1 86 ? 11.010 6.997 -17.387 1.00 94.12 86 TYR A C 1
ATOM 654 O O . TYR A 1 86 ? 10.968 7.976 -16.633 1.00 94.12 86 TYR A O 1
ATOM 662 N N . GLN A 1 87 ? 10.322 6.986 -18.529 1.00 96.44 87 GLN A N 1
ATOM 663 C CA . GLN A 1 87 ? 9.338 8.023 -18.837 1.00 96.44 87 GLN A CA 1
ATOM 664 C C . GLN A 1 87 ? 8.149 7.944 -17.879 1.00 96.44 87 GLN A C 1
ATOM 666 O O . GLN A 1 87 ? 7.769 8.969 -17.309 1.00 96.44 87 GLN A O 1
ATOM 671 N N . ASP A 1 88 ? 7.622 6.749 -17.634 1.00 96.38 88 ASP A N 1
ATOM 672 C CA . ASP A 1 88 ? 6.490 6.542 -16.732 1.00 96.38 88 ASP A CA 1
ATOM 673 C C . ASP A 1 88 ? 6.855 6.765 -15.266 1.00 96.38 88 ASP A C 1
ATOM 675 O O . ASP A 1 88 ? 6.090 7.391 -14.523 1.00 96.38 88 ASP A O 1
ATOM 679 N N . LEU A 1 89 ? 8.067 6.388 -14.860 1.00 96.44 89 LEU A N 1
ATOM 680 C CA . LEU A 1 89 ? 8.597 6.725 -13.544 1.00 96.44 89 LEU A CA 1
ATOM 681 C C . LEU A 1 89 ? 8.649 8.244 -13.349 1.00 96.44 89 LEU A C 1
ATOM 683 O O . LEU A 1 89 ? 8.157 8.757 -12.344 1.00 96.44 89 LEU A O 1
ATOM 687 N N . ARG A 1 90 ? 9.171 8.996 -14.328 1.00 96.88 90 ARG A N 1
ATOM 688 C CA . ARG A 1 90 ? 9.198 10.469 -14.265 1.00 96.88 90 ARG A CA 1
ATOM 689 C C . ARG A 1 90 ? 7.796 11.073 -14.216 1.00 96.88 90 ARG A C 1
ATOM 691 O O . ARG A 1 90 ? 7.577 12.026 -13.467 1.00 96.88 90 ARG A O 1
ATOM 698 N N . ARG A 1 91 ? 6.839 10.527 -14.974 1.00 96.56 91 ARG A N 1
ATOM 699 C CA . ARG A 1 91 ? 5.427 10.954 -14.926 1.00 96.56 91 ARG A CA 1
ATOM 700 C C . ARG A 1 91 ? 4.831 10.733 -13.537 1.00 96.56 91 ARG A C 1
ATOM 702 O O . ARG A 1 91 ? 4.226 11.651 -12.987 1.00 96.56 91 ARG A O 1
ATOM 709 N N . THR A 1 92 ? 5.065 9.563 -12.950 1.00 96.00 92 THR A N 1
ATOM 710 C CA . THR A 1 92 ? 4.586 9.209 -11.608 1.00 96.00 92 THR A CA 1
ATOM 711 C C . THR A 1 92 ? 5.207 10.109 -10.543 1.00 96.00 92 THR A C 1
ATOM 713 O O . THR A 1 92 ? 4.491 10.684 -9.726 1.00 96.00 92 THR A O 1
ATOM 716 N N . MET A 1 93 ? 6.521 10.337 -10.602 1.00 96.31 93 MET A N 1
ATOM 717 C CA . MET A 1 93 ? 7.217 11.250 -9.690 1.00 96.31 93 MET A CA 1
ATOM 718 C C . MET A 1 93 ? 6.687 12.684 -9.794 1.00 96.31 93 MET A C 1
ATOM 720 O O . MET A 1 93 ? 6.479 13.339 -8.775 1.00 96.31 93 MET A O 1
ATOM 724 N N . LYS A 1 94 ? 6.387 13.169 -11.006 1.00 96.19 94 LYS A N 1
ATOM 725 C CA . LYS A 1 94 ? 5.749 14.480 -11.202 1.00 96.19 94 LYS A CA 1
ATOM 726 C C . LYS A 1 94 ? 4.347 14.534 -10.583 1.00 96.19 94 LYS A C 1
ATOM 728 O O . LYS A 1 94 ? 3.989 15.541 -9.970 1.00 96.19 94 LYS A O 1
ATOM 733 N N . ALA A 1 95 ? 3.562 13.466 -10.721 1.00 94.69 95 ALA A N 1
ATOM 734 C CA . ALA A 1 95 ? 2.239 13.379 -10.109 1.00 94.69 95 ALA A CA 1
ATOM 735 C C . ALA A 1 95 ? 2.325 13.417 -8.574 1.00 94.69 95 ALA A C 1
ATOM 737 O O . ALA A 1 95 ? 1.609 14.194 -7.946 1.00 94.69 95 ALA A O 1
ATOM 738 N N . ILE A 1 96 ? 3.261 12.669 -7.981 1.00 94.50 96 ILE A N 1
ATOM 739 C CA . ILE A 1 96 ? 3.526 12.682 -6.533 1.00 94.50 96 ILE A CA 1
ATOM 740 C C . ILE A 1 96 ? 4.065 14.047 -6.079 1.00 94.50 96 ILE A C 1
ATOM 742 O O . ILE A 1 96 ? 3.728 14.519 -5.002 1.00 94.50 96 ILE A O 1
ATOM 746 N N . GLY A 1 97 ? 4.853 14.744 -6.899 1.00 93.31 97 GLY A N 1
ATOM 747 C CA . GLY A 1 97 ? 5.320 16.101 -6.595 1.00 93.31 97 GLY A CA 1
ATOM 748 C C . GLY A 1 97 ? 4.213 17.166 -6.600 1.00 93.31 97 GLY A C 1
ATOM 749 O O . GLY A 1 97 ? 4.441 18.299 -6.177 1.00 93.31 97 GLY A O 1
ATOM 750 N N . THR A 1 98 ? 3.006 16.837 -7.069 1.00 96.44 98 THR A N 1
ATOM 751 C CA . THR A 1 98 ? 1.908 17.800 -7.188 1.00 96.44 98 THR A CA 1
ATOM 752 C C . THR A 1 98 ? 1.195 17.995 -5.844 1.00 96.44 98 THR A C 1
ATOM 754 O O . THR A 1 98 ? 0.565 17.085 -5.304 1.00 96.44 98 THR A O 1
ATOM 757 N N . ALA A 1 99 ? 1.215 19.223 -5.317 1.00 94.38 99 ALA A N 1
ATOM 758 C CA . ALA A 1 99 ? 0.659 19.549 -3.998 1.00 94.38 99 ALA A CA 1
ATOM 759 C C . ALA A 1 99 ? -0.855 19.269 -3.852 1.00 94.38 99 ALA A C 1
ATOM 761 O O . ALA A 1 99 ? -1.323 18.912 -2.767 1.00 94.38 99 ALA A O 1
ATOM 762 N N . SER A 1 100 ? -1.642 19.393 -4.927 1.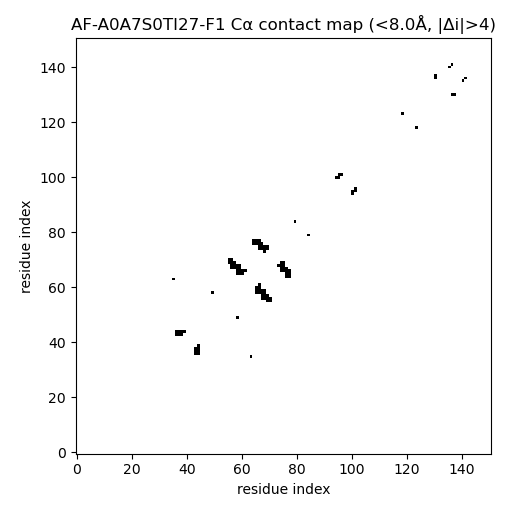00 94.56 100 SER A N 1
ATOM 763 C CA . SER A 1 100 ? -3.082 19.084 -4.907 1.00 94.56 100 SER A CA 1
ATOM 764 C C . SER A 1 100 ? -3.358 17.586 -4.735 1.00 94.56 100 SER A C 1
ATOM 766 O O . SER A 1 100 ? -4.271 17.212 -3.995 1.00 94.56 100 SER A O 1
ATOM 768 N N . VAL A 1 101 ? -2.541 16.731 -5.358 1.00 95.19 101 VAL A N 1
ATOM 769 C CA . VAL A 1 101 ? -2.620 15.270 -5.223 1.00 95.19 101 VAL A CA 1
ATOM 770 C C . VAL A 1 101 ? -2.271 14.874 -3.795 1.00 95.19 101 VAL A C 1
ATOM 772 O O . VAL A 1 101 ? -3.070 14.206 -3.140 1.00 95.19 101 VAL A O 1
ATOM 775 N N . ASN A 1 102 ? -1.150 15.377 -3.272 1.00 95.12 102 ASN A N 1
ATOM 776 C CA . ASN A 1 102 ? -0.712 15.076 -1.909 1.00 95.12 102 ASN A CA 1
ATOM 777 C C . ASN A 1 102 ? -1.716 15.551 -0.859 1.00 95.12 102 ASN A C 1
ATOM 779 O O . ASN A 1 102 ? -2.123 14.773 -0.005 1.00 95.12 102 ASN A O 1
ATOM 783 N N . SER A 1 103 ? -2.188 16.798 -0.939 1.00 96.62 103 SER A N 1
ATOM 784 C CA . SER A 1 103 ? -3.168 17.314 0.027 1.00 96.62 103 SER A CA 1
ATOM 785 C C . SER A 1 103 ? -4.498 16.551 -0.011 1.00 96.62 103 SER A C 1
ATOM 787 O O . SER A 1 103 ? -5.100 16.315 1.038 1.00 96.62 103 SER A O 1
ATOM 789 N N . THR A 1 104 ? -4.949 16.115 -1.191 1.00 96.94 104 THR A N 1
ATOM 790 C CA . THR A 1 104 ? -6.155 15.284 -1.330 1.00 96.94 104 THR A CA 1
ATOM 791 C C . THR A 1 104 ? -5.940 13.883 -0.759 1.00 96.94 104 THR A C 1
ATOM 793 O O . THR A 1 104 ? -6.789 13.391 -0.014 1.00 96.94 104 THR A O 1
ATOM 796 N N . ALA A 1 105 ? -4.808 13.248 -1.070 1.00 97.00 105 ALA A N 1
ATOM 797 C CA . ALA A 1 105 ? -4.454 11.928 -0.558 1.00 97.00 105 ALA A CA 1
ATOM 798 C C . ALA A 1 105 ? -4.328 11.938 0.972 1.00 97.00 105 ALA A C 1
ATOM 800 O O . ALA A 1 105 ? -4.961 11.120 1.635 1.00 97.00 105 ALA A O 1
ATOM 801 N N . THR A 1 106 ? -3.628 12.921 1.545 1.00 97.25 106 THR A N 1
ATOM 802 C CA . THR A 1 106 ? -3.488 13.079 2.999 1.00 97.25 106 THR A CA 1
ATOM 803 C C . THR A 1 106 ? -4.843 13.225 3.686 1.00 97.25 106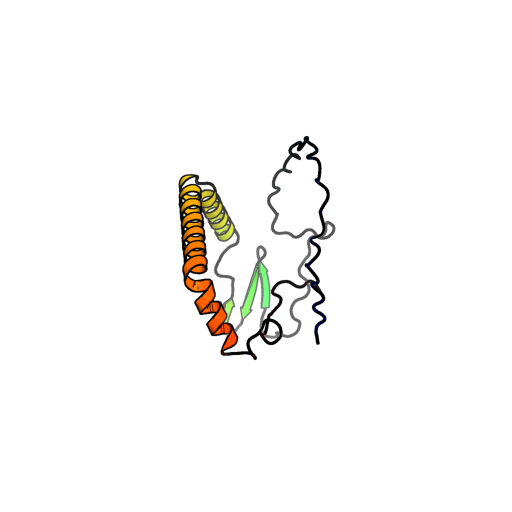 THR A C 1
ATOM 805 O O . THR A 1 106 ? -5.111 12.519 4.654 1.00 97.25 106 THR A O 1
ATOM 808 N N . LYS A 1 107 ? -5.749 14.064 3.162 1.00 98.06 107 LYS A N 1
ATOM 809 C CA . LYS A 1 107 ? -7.109 14.205 3.719 1.00 98.06 107 LYS A CA 1
ATOM 810 C C . LYS A 1 107 ? -7.890 12.889 3.684 1.00 98.06 107 LYS A C 1
ATOM 812 O O . LYS A 1 107 ? -8.602 12.577 4.634 1.00 98.06 107 LYS A O 1
ATOM 817 N N . ARG A 1 108 ? -7.758 12.105 2.608 1.00 98.25 108 ARG A N 1
ATOM 818 C CA . ARG A 1 108 ? -8.410 10.790 2.489 1.00 98.25 108 ARG A CA 1
ATOM 819 C C . ARG A 1 108 ? -7.837 9.775 3.474 1.00 98.25 108 ARG A C 1
ATOM 821 O O . ARG A 1 108 ? -8.612 9.040 4.077 1.00 98.25 108 ARG A O 1
ATOM 828 N N . LEU A 1 109 ? -6.518 9.760 3.664 1.00 98.31 109 LEU A N 1
ATOM 829 C CA . LEU A 1 109 ? -5.863 8.895 4.647 1.00 98.31 109 LEU A CA 1
ATOM 830 C C . LEU A 1 109 ? -6.292 9.262 6.073 1.00 98.31 109 LEU A C 1
ATOM 832 O O . LEU A 1 109 ? -6.686 8.378 6.825 1.00 98.31 109 LEU A O 1
ATOM 836 N N . MET A 1 110 ? -6.335 10.555 6.407 1.00 98.44 110 MET A N 1
ATOM 837 C CA . MET A 1 110 ? -6.839 11.037 7.701 1.00 98.44 110 MET A CA 1
ATOM 838 C C . MET A 1 110 ? -8.305 10.657 7.932 1.00 98.44 110 MET A C 1
ATOM 840 O O . MET A 1 110 ? -8.673 10.222 9.021 1.00 98.44 110 MET A O 1
ATOM 844 N N . LEU A 1 111 ? -9.155 10.785 6.907 1.00 98.50 111 LEU A N 1
ATOM 845 C CA . LEU A 1 111 ? -10.552 10.361 6.991 1.00 98.50 111 LEU A CA 1
ATOM 846 C C . LEU A 1 111 ? -10.667 8.851 7.226 1.00 98.50 111 LEU A C 1
ATOM 848 O O . LEU A 1 111 ? -11.486 8.418 8.035 1.00 98.50 111 LEU A O 1
ATOM 852 N N . LEU A 1 112 ? -9.865 8.050 6.521 1.00 98.56 112 LEU A N 1
ATOM 853 C CA . LEU A 1 112 ? -9.872 6.599 6.669 1.00 98.56 112 LEU A CA 1
ATOM 854 C C . LEU A 1 112 ? -9.412 6.182 8.069 1.00 98.56 112 LEU A C 1
ATOM 856 O O . LEU A 1 112 ? -10.048 5.333 8.691 1.00 98.56 112 LEU A O 1
ATOM 860 N N . GLU A 1 113 ? -8.370 6.828 8.591 1.00 98.44 113 GLU A N 1
ATOM 861 C CA . GLU A 1 113 ? -7.892 6.626 9.956 1.00 98.44 113 GLU A CA 1
ATOM 862 C C . GLU A 1 113 ? -8.967 7.002 10.986 1.00 98.44 113 GLU A C 1
ATOM 864 O O . GLU A 1 113 ? -9.260 6.218 11.887 1.00 98.44 113 GLU A O 1
ATOM 869 N N . ALA A 1 114 ? -9.610 8.165 10.840 1.00 98.50 114 ALA A N 1
ATOM 870 C CA . ALA A 1 114 ? -10.686 8.597 11.732 1.00 98.50 114 ALA A CA 1
ATOM 871 C C . ALA A 1 114 ? -11.888 7.638 11.691 1.00 98.50 114 ALA A C 1
ATOM 873 O O . ALA A 1 114 ? -12.430 7.273 12.736 1.00 98.50 114 ALA A O 1
ATOM 874 N N . LYS A 1 115 ? -12.269 7.173 10.495 1.00 98.38 115 LYS A N 1
ATOM 875 C CA . LYS A 1 115 ? -13.330 6.175 10.313 1.00 98.38 115 LYS A CA 1
ATOM 876 C C . LYS A 1 115 ? -12.978 4.857 11.003 1.00 98.38 115 LYS A C 1
ATOM 878 O O . LYS A 1 115 ? -13.838 4.270 11.655 1.00 98.3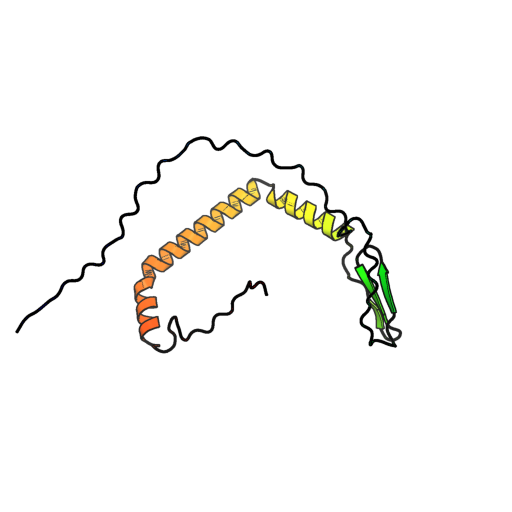8 115 LYS A O 1
ATOM 883 N N . PHE A 1 116 ? -11.731 4.403 10.887 1.00 98.31 116 PHE A N 1
ATOM 884 C CA . PHE A 1 116 ? -11.275 3.182 11.546 1.00 98.31 116 PHE A CA 1
ATOM 885 C C . PHE A 1 116 ? -11.232 3.334 13.072 1.00 98.31 116 PHE A C 1
ATOM 887 O O . PHE A 1 116 ? -11.719 2.462 13.784 1.00 98.31 116 PHE A O 1
ATOM 894 N N . LYS A 1 117 ? -10.764 4.475 13.591 1.00 98.25 117 LYS A N 1
ATOM 895 C CA . LYS A 1 117 ? -10.808 4.780 15.032 1.00 98.25 117 LYS A CA 1
ATOM 896 C C . LYS A 1 117 ? -12.235 4.754 15.577 1.00 98.25 117 LYS A C 1
ATOM 898 O O . LYS A 1 117 ? -12.480 4.152 16.616 1.00 98.25 117 LYS A O 1
ATOM 903 N N . MET A 1 118 ? -13.187 5.352 14.863 1.00 98.25 118 MET A N 1
ATOM 904 C CA . MET A 1 118 ? -14.601 5.296 15.241 1.00 98.25 118 MET A CA 1
ATOM 905 C C . MET A 1 118 ? -15.140 3.862 15.214 1.00 98.25 118 MET A C 1
ATOM 907 O O . MET A 1 118 ? -15.874 3.465 16.115 1.00 98.25 118 MET A O 1
ATOM 911 N N . TYR A 1 119 ? -14.764 3.078 14.201 1.00 98.06 119 TYR A N 1
ATOM 912 C CA . TYR A 1 119 ? -15.136 1.671 14.125 1.00 98.06 119 TYR A CA 1
ATOM 913 C C . TYR A 1 119 ? -14.640 0.881 15.343 1.00 98.06 119 TYR A C 1
ATOM 915 O O . TYR A 1 119 ? -15.440 0.153 15.930 1.00 98.06 119 TYR A O 1
ATOM 923 N N . LEU A 1 120 ? -13.381 1.073 15.754 1.00 97.31 120 LEU A N 1
ATOM 924 C CA . LEU A 1 120 ? -12.820 0.438 16.948 1.00 97.31 120 LEU A CA 1
ATOM 925 C C . LEU A 1 120 ? -13.622 0.813 18.199 1.00 97.31 120 LEU A C 1
ATOM 927 O O . LEU A 1 120 ? -14.128 -0.075 18.874 1.00 97.31 120 LEU A O 1
ATOM 931 N N . LEU A 1 121 ? -13.843 2.109 18.448 1.00 97.25 121 LEU A N 1
ATOM 932 C CA . LEU A 1 121 ? -14.589 2.580 19.626 1.00 97.25 121 LEU A CA 1
ATOM 933 C C . LEU A 1 121 ? -15.999 1.979 19.738 1.00 97.25 121 LEU A C 1
ATOM 935 O O . LEU A 1 121 ? -16.496 1.770 20.840 1.00 97.25 121 LEU A O 1
ATOM 939 N N . LEU A 1 122 ? -16.661 1.721 18.607 1.00 98.00 122 LEU A N 1
ATOM 940 C CA . LEU A 1 122 ? -18.031 1.201 18.585 1.00 98.00 122 LEU A CA 1
ATOM 941 C C . LEU A 1 122 ? -18.119 -0.331 18.595 1.00 98.00 122 LEU A C 1
ATOM 943 O O . LEU A 1 122 ? -19.186 -0.868 18.902 1.00 98.00 122 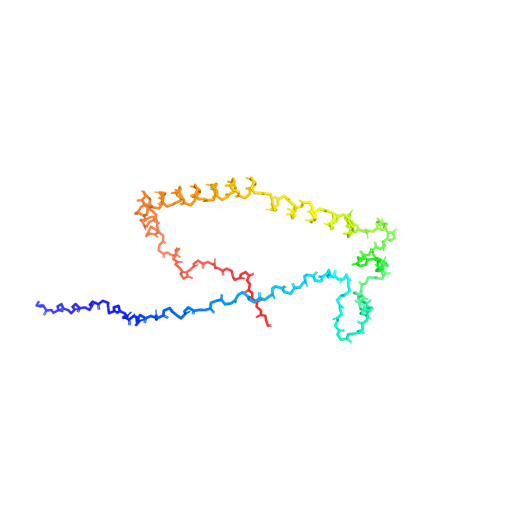LEU A O 1
ATOM 947 N N . ASN A 1 123 ? -17.055 -1.037 18.203 1.00 97.38 123 ASN A N 1
ATOM 948 C CA . ASN A 1 123 ? -17.107 -2.483 17.963 1.00 97.38 123 ASN A CA 1
ATOM 949 C C . ASN A 1 123 ? -16.071 -3.293 18.744 1.00 97.38 123 ASN A C 1
ATOM 951 O O . ASN A 1 123 ? -16.154 -4.517 18.702 1.00 97.38 123 ASN A O 1
ATOM 955 N N . GLU A 1 124 ? -15.166 -2.658 19.492 1.00 96.88 124 GLU A N 1
ATOM 956 C CA . GLU A 1 124 ? -14.118 -3.336 20.264 1.00 96.88 124 GLU A CA 1
ATOM 957 C C . GLU A 1 124 ? -14.677 -4.474 21.130 1.00 96.88 124 GLU A C 1
ATOM 959 O O . GLU A 1 124 ? -14.196 -5.602 21.055 1.00 96.88 124 GLU A O 1
ATOM 964 N N . GLU A 1 125 ? -15.752 -4.228 21.884 1.00 96.38 125 GLU A N 1
ATOM 965 C CA . GLU A 1 125 ? -16.356 -5.256 22.739 1.00 96.38 125 GLU A CA 1
ATOM 966 C C . GLU A 1 125 ? -16.952 -6.417 21.926 1.00 96.38 125 GLU A C 1
ATOM 968 O O . GLU A 1 125 ? -16.793 -7.585 22.285 1.00 96.38 125 GLU A O 1
ATOM 973 N N . LYS A 1 126 ? -17.600 -6.123 20.793 1.00 96.50 126 LYS A N 1
ATOM 974 C CA . LYS A 1 126 ? -18.183 -7.156 19.922 1.00 96.50 126 LYS A CA 1
ATOM 975 C C . LYS A 1 126 ? -17.098 -8.033 19.310 1.00 96.50 126 LYS A C 1
ATOM 977 O O . LYS A 1 126 ? -17.246 -9.254 19.274 1.00 96.50 126 LYS A O 1
ATOM 982 N N . GLU A 1 127 ? -16.008 -7.425 18.852 1.00 95.06 127 GLU A N 1
ATOM 983 C CA . GLU A 1 127 ? -14.858 -8.148 18.313 1.00 95.06 127 GLU A CA 1
ATOM 984 C C . GLU A 1 127 ? -14.159 -8.973 19.395 1.00 95.06 127 GLU A C 1
ATOM 986 O O . GLU A 1 127 ? -13.815 -10.133 19.162 1.00 95.06 127 GLU A O 1
ATOM 991 N N . TYR A 1 128 ? -14.023 -8.423 20.601 1.00 92.62 128 TYR A N 1
ATOM 992 C CA . TYR A 1 128 ? -13.467 -9.127 21.752 1.00 92.62 128 TYR A CA 1
ATOM 993 C C . TYR A 1 128 ? -14.292 -10.367 22.128 1.00 92.62 128 TYR A C 1
ATOM 995 O O . TYR A 1 128 ? -13.740 -11.450 22.341 1.00 92.62 128 TYR A O 1
ATOM 1003 N N . LEU A 1 129 ? -15.622 -10.251 22.156 1.00 94.56 129 LEU A N 1
ATOM 1004 C CA . LEU A 1 129 ? -16.507 -11.393 22.397 1.00 94.56 129 LEU A CA 1
ATOM 1005 C C . LEU A 1 129 ? -16.429 -12.423 21.263 1.00 94.56 129 LEU A C 1
ATOM 1007 O O . LEU A 1 129 ? -16.378 -13.621 21.539 1.00 94.56 129 LEU A O 1
ATOM 1011 N N . ALA A 1 130 ? -16.347 -11.984 20.004 1.00 93.38 130 ALA A N 1
ATOM 1012 C CA . ALA A 1 130 ? -16.203 -12.882 18.860 1.00 93.38 130 ALA A CA 1
ATOM 1013 C C . ALA A 1 130 ? -14.907 -13.710 18.919 1.00 93.38 130 ALA A C 1
ATOM 1015 O O . ALA 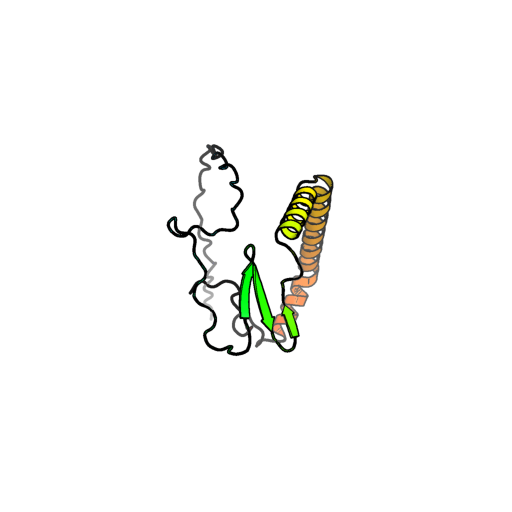A 1 130 ? -14.914 -14.892 18.573 1.00 93.38 130 ALA A O 1
ATOM 1016 N N . GLN A 1 131 ? -13.810 -13.129 19.414 1.00 91.25 131 GLN A N 1
ATOM 1017 C CA . GLN A 1 131 ? -12.558 -13.859 19.635 1.00 91.25 131 GLN A CA 1
ATOM 1018 C C . GLN A 1 131 ? -12.709 -14.943 20.710 1.00 91.25 131 GLN A C 1
ATOM 1020 O O . GLN A 1 131 ? -12.214 -16.054 20.531 1.00 91.25 131 GLN A O 1
ATOM 1025 N N . LYS A 1 132 ? -13.450 -14.669 21.793 1.00 92.06 132 LYS A N 1
ATOM 1026 C CA . LYS A 1 132 ? -13.685 -15.653 22.867 1.00 92.06 132 LYS A CA 1
ATOM 1027 C C . LYS A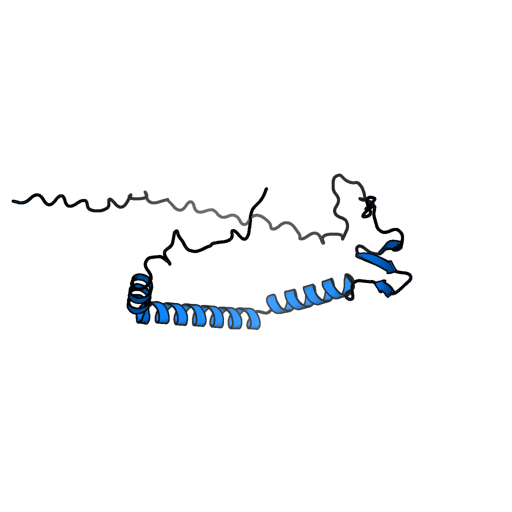 1 132 ? -14.466 -16.885 22.417 1.00 92.06 132 LYS A C 1
ATOM 1029 O O . LYS A 1 132 ? -14.281 -17.953 22.992 1.00 92.06 132 LYS A O 1
ATOM 1034 N N . ILE A 1 133 ? -15.322 -16.751 21.403 1.00 93.94 133 ILE A N 1
ATOM 1035 C CA . ILE A 1 133 ? -16.119 -17.867 20.871 1.00 93.94 133 ILE A CA 1
ATOM 1036 C C . ILE A 1 133 ? -15.230 -18.907 20.170 1.00 93.94 133 ILE A C 1
ATOM 1038 O O . ILE A 1 133 ? -15.605 -20.075 20.095 1.00 93.94 133 ILE A O 1
ATOM 1042 N N . ASN A 1 134 ? -14.035 -18.525 19.701 1.00 89.69 134 ASN A N 1
ATOM 1043 C CA . ASN A 1 134 ? -13.084 -19.447 19.084 1.00 89.69 134 ASN A CA 1
ATOM 1044 C C . ASN A 1 134 ? -11.730 -19.450 19.820 1.00 89.69 134 ASN A C 1
ATOM 1046 O O . ASN A 1 134 ? -10.776 -18.822 19.353 1.00 89.69 134 ASN A O 1
ATOM 1050 N N . PRO A 1 135 ? -11.609 -20.204 20.932 1.00 87.88 135 PRO A N 1
ATOM 1051 C CA . PRO A 1 135 ? -10.396 -20.232 21.750 1.00 87.88 135 PRO A CA 1
ATOM 1052 C C . PRO A 1 135 ? -9.148 -20.705 20.998 1.00 87.88 135 PRO A C 1
ATOM 1054 O O . PRO A 1 135 ? -8.042 -20.296 21.325 1.00 87.88 135 PRO A O 1
ATOM 1057 N N . HIS A 1 136 ? -9.313 -21.558 19.982 1.00 92.06 136 HIS A N 1
ATOM 1058 C CA . HIS A 1 136 ? -8.191 -22.079 19.202 1.00 92.06 136 HIS A CA 1
ATOM 1059 C C . HIS A 1 136 ? -7.675 -21.067 18.162 1.00 92.06 136 HIS A C 1
ATOM 1061 O O . HIS A 1 136 ? -6.597 -21.248 17.606 1.00 92.06 136 HIS A O 1
ATOM 1067 N N . ARG A 1 137 ? -8.409 -19.988 17.859 1.00 91.19 137 ARG A N 1
ATOM 1068 C CA . ARG A 1 137 ? -7.975 -18.947 16.908 1.00 91.19 137 ARG A CA 1
ATOM 1069 C C . ARG A 1 137 ? -7.323 -17.768 17.634 1.00 91.19 137 ARG A C 1
ATOM 1071 O O . ARG A 1 137 ? -7.691 -16.616 17.418 1.00 91.19 137 ARG A O 1
ATOM 1078 N N . ASP A 1 138 ? -6.363 -18.071 18.499 1.00 90.31 138 ASP A N 1
ATOM 1079 C CA . ASP A 1 138 ? -5.638 -17.094 19.308 1.00 90.31 138 ASP A CA 1
ATOM 1080 C C . ASP A 1 138 ? -4.313 -16.649 18.663 1.00 90.31 138 ASP A C 1
ATOM 1082 O O . ASP A 1 138 ? -3.911 -17.104 17.584 1.00 90.31 138 ASP A O 1
ATOM 1086 N N . PHE A 1 139 ? -3.613 -15.733 19.336 1.00 91.56 139 PHE A N 1
ATOM 1087 C CA . PHE A 1 139 ? -2.358 -15.186 18.834 1.00 91.56 139 PHE A CA 1
ATOM 1088 C C . PHE A 1 139 ? -1.299 -16.255 18.578 1.00 91.56 139 PHE A C 1
ATOM 1090 O O . PHE A 1 139 ? -0.466 -16.027 17.717 1.00 91.56 139 PHE A O 1
ATOM 1097 N N . TYR A 1 140 ? -1.299 -17.408 19.249 1.00 91.56 140 TYR A N 1
ATOM 1098 C CA . TYR A 1 140 ? -0.267 -18.432 19.058 1.00 91.56 140 TYR A CA 1
ATOM 1099 C C . TYR A 1 140 ? -0.592 -19.358 17.890 1.00 91.56 140 TYR A C 1
ATOM 1101 O O . TYR A 1 140 ? 0.276 -19.619 17.057 1.00 91.56 140 TYR A O 1
ATOM 1109 N N . ASN A 1 141 ? -1.854 -19.758 17.765 1.00 92.12 141 ASN A N 1
ATOM 1110 C CA . ASN A 1 141 ? -2.285 -20.774 16.809 1.00 92.12 141 ASN A CA 1
ATOM 1111 C C . ASN A 1 141 ? -2.578 -20.229 15.401 1.00 92.12 141 ASN A C 1
ATOM 1113 O O . ASN A 1 141 ? -2.642 -20.996 14.437 1.00 92.12 141 ASN A O 1
ATOM 1117 N N . VAL A 1 142 ? -2.731 -18.911 15.231 1.00 92.81 142 VAL A N 1
ATOM 1118 C CA . VAL A 1 142 ? -2.840 -18.303 13.893 1.00 92.81 142 VAL A CA 1
ATOM 1119 C C . VAL A 1 142 ? -1.533 -18.506 13.114 1.00 92.81 142 VAL A C 1
ATOM 1121 O O . VAL A 1 142 ? -0.447 -18.290 13.645 1.00 92.81 142 VAL A O 1
ATOM 1124 N N . ARG A 1 143 ? -1.608 -18.894 11.837 1.00 93.94 143 ARG A N 1
ATOM 1125 C CA . ARG A 1 143 ? -0.424 -18.962 10.965 1.00 93.94 143 ARG A CA 1
ATOM 1126 C C . ARG A 1 143 ? -0.040 -17.554 10.530 1.00 93.94 143 ARG A C 1
ATOM 1128 O O . ARG A 1 143 ? -0.856 -16.860 9.930 1.00 93.94 143 ARG A O 1
ATOM 1135 N N . LYS A 1 144 ? 1.191 -17.148 10.834 1.00 93.81 144 LYS A N 1
ATOM 1136 C CA . LYS A 1 144 ? 1.777 -15.888 10.367 1.00 93.81 144 LYS A CA 1
ATOM 1137 C C . LYS A 1 144 ? 2.980 -16.228 9.507 1.00 93.81 144 LYS A C 1
ATOM 1139 O O . LYS A 1 144 ? 3.727 -17.145 9.839 1.00 93.81 144 LYS A O 1
ATOM 1144 N N . VAL A 1 145 ? 3.116 -15.510 8.405 1.00 94.56 145 VAL A N 1
ATOM 1145 C CA . VAL A 1 145 ? 4.261 -15.603 7.505 1.00 94.56 145 VAL A CA 1
ATOM 1146 C C . VAL A 1 145 ? 5.069 -14.335 7.706 1.00 94.56 145 VAL A C 1
ATOM 1148 O O . VAL A 1 145 ? 4.496 -13.245 7.704 1.00 94.56 145 VAL A O 1
ATOM 1151 N N . ASP A 1 146 ? 6.371 -14.486 7.913 1.00 93.44 146 ASP A N 1
ATOM 1152 C CA . ASP A 1 146 ? 7.280 -13.351 7.865 1.00 93.44 146 ASP A CA 1
ATOM 1153 C C . ASP A 1 146 ? 7.515 -12.986 6.396 1.00 93.44 146 ASP A C 1
ATOM 1155 O O . ASP A 1 146 ? 7.885 -13.828 5.576 1.00 93.44 146 ASP A O 1
ATOM 1159 N N . THR A 1 147 ? 7.201 -11.742 6.050 1.00 96.06 147 THR A N 1
ATOM 1160 C CA . THR A 1 147 ? 7.275 -11.237 4.678 1.00 96.06 147 THR A CA 1
ATOM 1161 C C . THR A 1 147 ? 8.648 -10.677 4.330 1.00 96.06 147 THR A C 1
ATOM 1163 O O . THR A 1 147 ? 8.859 -10.299 3.180 1.00 96.06 147 THR A O 1
ATOM 1166 N N . HIS A 1 148 ? 9.565 -10.567 5.294 1.00 95.31 148 HIS A N 1
ATOM 1167 C CA . HIS A 1 148 ? 10.872 -9.968 5.068 1.00 95.31 148 HIS A CA 1
ATOM 1168 C C . HIS A 1 148 ? 11.944 -10.580 5.979 1.00 95.31 148 HIS A C 1
ATOM 1170 O O . HIS A 1 148 ? 12.139 -10.154 7.116 1.00 95.31 148 HIS A O 1
ATOM 1176 N N . ILE A 1 149 ? 12.679 -11.550 5.429 1.00 93.62 149 ILE A N 1
ATOM 1177 C CA . ILE A 1 149 ? 13.753 -12.283 6.105 1.00 93.62 149 ILE A CA 1
ATOM 1178 C C . ILE A 1 149 ? 15.037 -12.136 5.285 1.00 93.62 149 ILE A C 1
ATOM 1180 O O . ILE A 1 149 ? 15.018 -12.306 4.065 1.00 93.62 149 ILE A O 1
ATOM 1184 N N . HIS A 1 150 ? 16.155 -11.864 5.954 1.00 92.75 150 HIS A N 1
ATOM 1185 C CA . HIS A 1 150 ? 17.489 -12.007 5.372 1.00 92.75 150 HIS A CA 1
ATOM 1186 C C . HIS A 1 150 ? 18.092 -13.332 5.861 1.00 92.75 150 HIS A C 1
ATOM 1188 O O . HIS A 1 150 ? 18.053 -13.601 7.063 1.00 92.75 150 HIS A O 1
ATOM 1194 N N . HIS A 1 151 ? 18.583 -14.159 4.935 1.00 84.19 151 HIS A N 1
ATOM 1195 C CA . HIS A 1 151 ? 19.205 -15.461 5.212 1.00 84.19 151 HIS A CA 1
ATOM 1196 C C . HIS A 1 151 ? 20.717 -15.353 5.396 1.00 84.19 151 HIS A C 1
ATOM 1198 O O . HIS A 1 151 ? 21.329 -14.510 4.701 1.00 84.19 151 HIS A O 1
#

Mean predicted aligned error: 16.92 Å

Organism: Hemiselmis andersenii (NCBI:txid464988)

Foldseek 3Di:
DDDDDDDDPDDPDDDDDDDDDDPDPDPDPPDDPPDLAPDDPNDRDPPPDDPPPDPQWDWDQDPSFIWIAGPVPGIDGDPDDPVNVVVVVVVVVVCVVDPVNVVVVVVVVVVVVVVVVVVCVVCVVVVVVVCVVPVCCDPPNDDDDDPDDDD